Protein AF-A0A6D0I4T7-F1 (afdb_monomer_lite)

pLDDT: mean 87.41, std 8.42, range [62.12, 95.5]

Radius of gyration: 13.62 Å; chains: 1; bounding box: 27×20×37 Å

Secondary structure (DSSP, 8-state):
-EEEEEEEEE-TTS-EEEEEEEE-TTS-EEEEEEEEEEEETTEEEEEEEEEEHHHHHHH-GGGHHHHHHHHHHHHHT-

Organism: Escherichia coli (NCBI:txid562)

Structure (mmCIF, N/CA/C/O backbone):
data_AF-A0A6D0I4T7-F1
#
_entry.id   AF-A0A6D0I4T7-F1
#
loop_
_atom_site.group_PDB
_atom_site.id
_atom_site.type_symbol
_atom_site.label_atom_id
_atom_site.label_alt_id
_atom_site.label_comp_id
_atom_site.label_asym_id
_atom_site.label_entity_id
_atom_site.label_seq_id
_atom_site.pdbx_PDB_ins_code
_atom_site.Cartn_x
_atom_site.Cartn_y
_atom_site.Cartn_z
_atom_site.occupancy
_atom_site.B_iso_or_equiv
_atom_site.auth_seq_id
_atom_site.auth_comp_id
_atom_site.auth_asym_id
_atom_site.auth_atom_id
_atom_site.pdbx_PDB_model_num
ATOM 1 N N . MET A 1 1 ? -15.579 -3.025 -2.814 1.00 69.81 1 MET A N 1
ATOM 2 C CA . MET A 1 1 ? -14.137 -2.692 -2.750 1.00 69.81 1 MET A CA 1
ATOM 3 C C . MET A 1 1 ? -13.916 -1.191 -2.895 1.00 69.81 1 MET A C 1
ATOM 5 O O . MET A 1 1 ? -14.239 -0.634 -3.939 1.00 69.81 1 MET A O 1
ATOM 9 N N . ASN A 1 2 ? -13.383 -0.554 -1.849 1.00 86.69 2 ASN A N 1
ATOM 10 C CA . ASN A 1 2 ? -12.971 0.855 -1.869 1.00 86.69 2 ASN A CA 1
ATOM 11 C C . ASN A 1 2 ? -11.446 0.936 -1.750 1.00 86.69 2 ASN A C 1
ATOM 13 O O . ASN A 1 2 ? -10.863 0.192 -0.966 1.00 86.69 2 ASN A O 1
ATOM 17 N N . SER A 1 3 ? -10.812 1.850 -2.481 1.00 90.50 3 SER A N 1
ATOM 18 C CA . SER A 1 3 ? -9.350 1.973 -2.533 1.00 90.50 3 SER A CA 1
ATOM 19 C C . SER A 1 3 ? -8.911 3.392 -2.188 1.00 90.50 3 SER A C 1
ATOM 21 O O . SER A 1 3 ? -9.461 4.358 -2.716 1.00 90.50 3 SER A O 1
ATOM 23 N N . LYS A 1 4 ? -7.896 3.529 -1.331 1.00 92.56 4 LYS A N 1
ATOM 24 C CA . LYS A 1 4 ? -7.250 4.807 -1.000 1.00 92.56 4 LYS A CA 1
ATOM 25 C C . LYS A 1 4 ? -5.783 4.781 -1.418 1.00 92.56 4 LYS A C 1
ATOM 27 O O . LYS A 1 4 ? -5.090 3.779 -1.273 1.00 92.56 4 LYS A O 1
ATOM 32 N N . GLN A 1 5 ? -5.295 5.895 -1.951 1.00 91.81 5 GLN A N 1
ATOM 33 C CA . GLN A 1 5 ? -3.932 6.001 -2.469 1.00 91.81 5 GLN A CA 1
ATOM 34 C C . GLN A 1 5 ? -2.908 6.174 -1.337 1.00 91.81 5 GLN A C 1
ATOM 36 O O . GLN A 1 5 ? -2.935 7.173 -0.610 1.00 91.81 5 GLN A O 1
ATOM 41 N N . ILE A 1 6 ? -1.961 5.234 -1.240 1.00 89.75 6 ILE A N 1
ATOM 42 C CA . ILE A 1 6 ? -0.773 5.350 -0.379 1.00 89.75 6 ILE A CA 1
ATOM 43 C C . ILE A 1 6 ? 0.301 6.154 -1.113 1.00 89.75 6 ILE A C 1
ATOM 45 O O . ILE A 1 6 ? 0.832 7.122 -0.572 1.00 89.75 6 ILE A O 1
ATOM 49 N N . PHE A 1 7 ? 0.594 5.771 -2.356 1.00 89.44 7 PHE A N 1
ATOM 50 C CA . PHE A 1 7 ? 1.621 6.387 -3.185 1.00 89.44 7 PHE A CA 1
ATOM 51 C C . PHE A 1 7 ? 1.228 6.309 -4.656 1.00 89.44 7 PHE A C 1
ATOM 53 O O . PHE A 1 7 ? 0.681 5.310 -5.114 1.00 89.44 7 PHE A O 1
ATOM 60 N N . TYR A 1 8 ? 1.537 7.357 -5.406 1.00 84.06 8 TYR A N 1
ATOM 61 C CA . TYR A 1 8 ? 1.423 7.348 -6.855 1.00 84.06 8 TYR A CA 1
ATOM 62 C C . TYR A 1 8 ? 2.508 8.248 -7.419 1.00 84.06 8 TYR A C 1
ATOM 64 O O . TYR A 1 8 ? 2.662 9.398 -6.998 1.00 84.06 8 TYR A O 1
ATOM 72 N N . ARG A 1 9 ? 3.270 7.714 -8.364 1.00 82.38 9 ARG A N 1
ATOM 73 C CA . ARG A 1 9 ? 4.289 8.455 -9.086 1.00 82.38 9 ARG A CA 1
ATOM 74 C C . ARG A 1 9 ? 4.178 8.121 -10.556 1.00 82.38 9 ARG A C 1
ATOM 76 O O . ARG A 1 9 ? 4.450 6.997 -10.963 1.00 82.38 9 ARG A O 1
ATOM 83 N N . ASN A 1 10 ? 3.853 9.143 -11.331 1.00 77.75 10 ASN A N 1
ATOM 84 C CA . ASN A 1 10 ? 3.961 9.105 -12.772 1.00 77.75 10 ASN A CA 1
ATOM 85 C C . ASN A 1 10 ? 5.304 9.738 -13.177 1.00 77.75 10 ASN A C 1
ATOM 87 O O . ASN A 1 10 ? 5.604 10.876 -12.803 1.00 77.75 10 ASN A O 1
ATOM 91 N N . THR A 1 11 ? 6.148 8.986 -13.880 1.00 70.44 11 THR A N 1
ATOM 92 C CA . THR A 1 11 ? 7.405 9.488 -14.447 1.00 70.44 11 THR A CA 1
ATOM 93 C C . THR A 1 11 ? 7.266 9.658 -15.958 1.00 70.44 11 THR A C 1
ATOM 95 O O . THR A 1 11 ? 7.811 8.869 -16.722 1.00 70.44 11 THR A O 1
ATOM 98 N N . GLY A 1 12 ? 6.559 10.706 -16.391 1.00 65.12 12 GLY A N 1
ATOM 99 C CA . GLY A 1 12 ? 6.462 11.095 -17.804 1.00 65.12 12 GLY A CA 1
ATOM 100 C C . GLY A 1 12 ? 5.233 10.536 -18.527 1.00 65.12 12 GLY A C 1
ATOM 101 O O . GLY A 1 12 ? 4.164 10.443 -17.946 1.00 65.12 12 GLY A O 1
ATOM 102 N N . HIS A 1 13 ? 5.355 10.229 -19.820 1.00 62.12 13 HIS A N 1
ATOM 103 C CA . HIS A 1 13 ? 4.252 9.651 -20.605 1.00 62.12 13 HIS A CA 1
ATOM 104 C C . HIS A 1 13 ? 4.123 8.131 -20.440 1.00 62.12 13 HIS A C 1
ATOM 106 O O . HIS A 1 13 ? 3.143 7.559 -20.907 1.00 62.12 13 HIS A O 1
ATOM 112 N N . ASP A 1 14 ? 5.093 7.484 -19.787 1.00 66.94 14 ASP A N 1
ATOM 113 C CA . ASP A 1 14 ? 5.388 6.088 -20.104 1.00 66.94 14 ASP A CA 1
ATOM 114 C C . ASP A 1 14 ? 5.410 5.141 -18.907 1.00 66.94 14 ASP A C 1
ATOM 116 O O . ASP A 1 14 ? 5.472 3.943 -19.119 1.00 66.94 14 ASP A O 1
ATOM 120 N N . ASN A 1 15 ? 5.393 5.605 -17.656 1.00 76.56 15 ASN A N 1
ATOM 121 C CA . ASN A 1 15 ? 5.564 4.701 -16.516 1.00 76.56 15 ASN A CA 1
ATOM 122 C C . ASN A 1 15 ? 4.880 5.227 -15.255 1.00 76.56 15 ASN A C 1
ATOM 124 O O . ASN A 1 15 ? 5.133 6.354 -14.817 1.00 76.56 15 ASN A O 1
ATOM 128 N N . GLU A 1 16 ? 4.085 4.367 -14.629 1.00 83.12 16 GLU A N 1
ATOM 129 C CA . GLU A 1 16 ? 3.376 4.655 -13.390 1.00 83.12 16 GLU A CA 1
ATOM 130 C C . GLU A 1 16 ? 3.742 3.630 -12.325 1.00 83.12 16 GLU A C 1
ATOM 132 O O . GLU A 1 16 ? 3.613 2.428 -12.526 1.00 83.12 16 GLU A O 1
ATOM 137 N N . THR A 1 17 ? 4.187 4.110 -11.168 1.00 87.31 17 THR A N 1
ATOM 138 C CA . THR A 1 17 ? 4.334 3.292 -9.964 1.00 87.31 17 THR A CA 1
ATOM 139 C C . THR A 1 17 ? 3.260 3.706 -8.978 1.00 87.31 17 THR A C 1
ATOM 141 O O . THR A 1 17 ? 3.152 4.885 -8.630 1.00 87.31 17 THR A O 1
ATOM 144 N N . TYR A 1 18 ? 2.489 2.741 -8.493 1.00 90.25 18 TYR A N 1
ATOM 145 C CA . TYR A 1 18 ? 1.365 2.999 -7.608 1.00 90.25 18 TYR A CA 1
ATOM 146 C C . TYR A 1 18 ? 1.340 2.039 -6.425 1.00 90.25 18 TYR A C 1
ATOM 148 O O . TYR A 1 18 ? 1.806 0.905 -6.503 1.00 90.25 18 TYR A O 1
ATOM 156 N N . ILE A 1 19 ? 0.784 2.521 -5.317 1.00 93.75 19 ILE A N 1
ATOM 157 C CA . ILE A 1 19 ? 0.520 1.760 -4.102 1.00 93.75 19 ILE A CA 1
ATOM 158 C C . ILE A 1 19 ? -0.839 2.212 -3.566 1.00 93.75 19 ILE A C 1
ATOM 160 O O . ILE A 1 19 ? -1.033 3.389 -3.241 1.00 93.75 19 ILE A O 1
ATOM 164 N N . PHE A 1 20 ? -1.770 1.275 -3.448 1.00 95.06 20 PHE A N 1
ATOM 165 C CA . PHE A 1 20 ? -3.115 1.494 -2.931 1.00 95.06 20 PHE A CA 1
ATOM 166 C C . PHE A 1 20 ? -3.374 0.639 -1.696 1.00 95.06 20 PHE A C 1
ATOM 168 O O . PHE A 1 20 ? -2.895 -0.488 -1.593 1.00 95.06 20 PHE A O 1
ATOM 175 N N . LEU A 1 21 ? -4.149 1.196 -0.771 1.00 95.50 21 LEU A N 1
ATOM 176 C CA . LEU A 1 21 ? -4.785 0.484 0.323 1.00 95.50 21 LEU A CA 1
ATOM 177 C C . LEU A 1 21 ? -6.212 0.142 -0.104 1.00 95.50 21 LEU A C 1
ATOM 179 O O . LEU A 1 21 ? -7.031 1.046 -0.276 1.00 95.50 21 LEU A O 1
ATOM 183 N N . ASP A 1 22 ? -6.511 -1.141 -0.241 1.00 94.44 22 ASP A N 1
ATOM 184 C CA . ASP A 1 22 ? -7.839 -1.621 -0.602 1.00 94.44 22 ASP A CA 1
ATOM 185 C C . ASP A 1 22 ? -8.570 -2.118 0.658 1.00 94.44 22 ASP A C 1
ATOM 187 O O . ASP A 1 22 ? -8.048 -2.951 1.404 1.00 94.44 22 ASP A O 1
ATOM 191 N N . LYS A 1 23 ? -9.791 -1.616 0.885 1.00 93.12 23 LYS A N 1
ATOM 192 C CA . LYS A 1 23 ? -10.752 -2.144 1.863 1.00 93.12 23 LYS A CA 1
ATOM 193 C C . LYS A 1 23 ? -11.592 -3.222 1.182 1.00 93.12 23 LYS A C 1
ATOM 195 O O . LYS A 1 23 ? -12.354 -2.940 0.245 1.00 93.12 23 LYS A O 1
ATOM 200 N N . LEU A 1 24 ? -11.427 -4.455 1.650 1.00 91.56 24 LEU A N 1
ATOM 201 C CA . LEU A 1 24 ? -12.175 -5.617 1.189 1.00 91.56 24 LEU A CA 1
ATOM 202 C C . LEU A 1 24 ? -13.579 -5.634 1.798 1.00 91.56 24 LEU A C 1
ATOM 204 O O . LEU A 1 24 ? -13.828 -5.074 2.866 1.00 91.56 24 LEU A O 1
ATOM 208 N N . ASP A 1 25 ? -14.504 -6.320 1.131 1.00 87.88 25 ASP A N 1
ATOM 209 C CA . ASP A 1 25 ? -15.913 -6.354 1.546 1.00 87.88 25 ASP A CA 1
ATOM 210 C C . ASP A 1 25 ? -16.122 -7.102 2.882 1.00 87.88 25 ASP A C 1
ATOM 212 O O . ASP A 1 25 ? -17.147 -6.942 3.537 1.00 87.88 25 ASP A O 1
ATOM 216 N N . ASN A 1 26 ? -15.129 -7.883 3.324 1.00 87.88 26 ASN A N 1
ATOM 217 C CA . ASN A 1 26 ? -15.095 -8.534 4.638 1.00 87.88 26 ASN A CA 1
ATOM 218 C C . ASN A 1 26 ? -14.555 -7.623 5.767 1.00 87.88 26 ASN A C 1
ATOM 220 O O . ASN A 1 26 ? -14.393 -8.093 6.890 1.00 87.88 26 ASN A O 1
ATOM 224 N N . GLY A 1 27 ? -14.233 -6.356 5.473 1.00 85.62 27 GLY A N 1
ATOM 225 C CA . GLY A 1 27 ? -13.680 -5.388 6.428 1.00 85.62 27 GLY A CA 1
ATOM 226 C C . GLY A 1 27 ? -12.163 -5.465 6.629 1.00 85.62 27 GLY A C 1
ATOM 227 O O . GLY A 1 27 ? -11.618 -4.689 7.406 1.00 85.62 27 GLY A O 1
ATOM 228 N N . SER A 1 28 ? -11.468 -6.372 5.937 1.00 91.12 28 SER A N 1
ATOM 229 C CA . SER A 1 28 ? -10.003 -6.454 5.984 1.00 91.12 28 SER A CA 1
ATOM 230 C C . SER A 1 28 ? -9.330 -5.509 4.984 1.00 91.12 28 SER A C 1
ATOM 232 O O . SER A 1 28 ? -9.956 -5.010 4.045 1.00 91.12 28 SER A O 1
ATOM 234 N N . TYR A 1 29 ? -8.037 -5.269 5.199 1.00 93.56 29 TYR A N 1
ATOM 235 C CA . TYR A 1 29 ? -7.222 -4.360 4.402 1.00 93.56 29 TYR A CA 1
ATOM 236 C C . TYR A 1 29 ? -6.103 -5.114 3.690 1.00 93.56 29 TYR A C 1
ATOM 238 O O . TYR A 1 29 ? -5.421 -5.946 4.294 1.00 93.56 29 TYR A O 1
ATOM 246 N N . GLN A 1 30 ? -5.869 -4.772 2.428 1.00 95.50 30 GLN A N 1
ATOM 247 C CA . GLN A 1 30 ? -4.736 -5.267 1.648 1.00 95.50 30 GLN A CA 1
ATOM 248 C C . GLN A 1 30 ? -4.022 -4.109 0.953 1.00 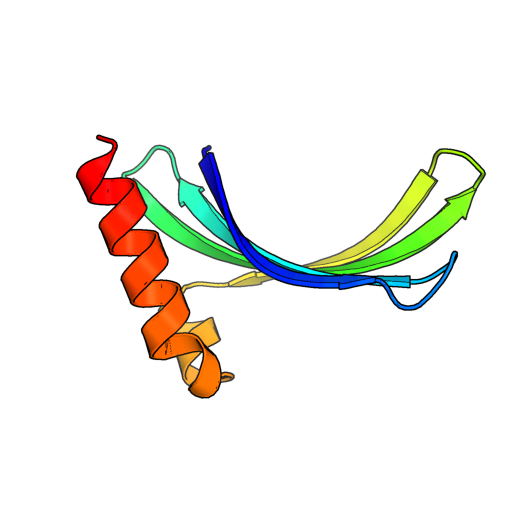95.50 30 GLN A C 1
ATOM 250 O O . GLN A 1 30 ? -4.619 -3.061 0.694 1.00 95.50 30 GLN A O 1
ATOM 255 N N . VAL A 1 31 ? -2.744 -4.301 0.641 1.00 94.81 31 VAL A N 1
ATOM 256 C CA . VAL A 1 31 ? -1.961 -3.341 -0.133 1.00 94.81 31 VAL A CA 1
ATOM 257 C C . VAL A 1 31 ? -1.715 -3.905 -1.519 1.00 94.81 31 VAL A C 1
ATOM 259 O O . VAL A 1 31 ? -1.198 -5.012 -1.672 1.00 94.81 31 VAL A O 1
ATOM 262 N N . ARG A 1 32 ? -2.070 -3.112 -2.526 1.00 94.00 32 ARG A N 1
ATOM 263 C CA . ARG A 1 32 ? -1.816 -3.398 -3.933 1.00 94.00 32 ARG A CA 1
ATOM 264 C C . ARG A 1 32 ? -0.771 -2.428 -4.450 1.00 94.00 32 ARG A C 1
ATOM 266 O O . ARG A 1 32 ? -1.018 -1.223 -4.515 1.00 94.00 32 ARG A O 1
ATOM 273 N N . ALA A 1 33 ? 0.397 -2.953 -4.786 1.00 91.69 33 ALA A N 1
ATOM 274 C CA . ALA A 1 33 ? 1.513 -2.187 -5.316 1.00 91.69 33 ALA A CA 1
ATOM 275 C C . ALA A 1 33 ? 1.854 -2.696 -6.710 1.00 91.69 33 ALA A C 1
ATOM 277 O O . ALA A 1 33 ? 1.894 -3.902 -6.937 1.00 91.69 33 ALA A O 1
ATOM 278 N N . GLY A 1 34 ? 2.116 -1.791 -7.641 1.00 89.75 34 GLY A N 1
ATOM 279 C CA . GLY A 1 34 ? 2.415 -2.191 -9.002 1.00 89.75 34 GLY A CA 1
ATOM 280 C C . GLY A 1 34 ? 3.168 -1.138 -9.779 1.00 89.75 34 GLY A C 1
ATOM 281 O O . GLY A 1 34 ? 3.312 0.019 -9.365 1.00 89.75 34 GLY A O 1
ATOM 282 N N . HIS A 1 35 ? 3.656 -1.584 -10.924 1.00 87.19 35 HIS A N 1
ATOM 283 C CA . HIS A 1 35 ? 4.224 -0.730 -11.944 1.00 87.19 35 HIS A CA 1
ATOM 284 C C . HIS A 1 35 ? 3.515 -1.010 -13.257 1.00 87.19 35 HIS A C 1
ATOM 286 O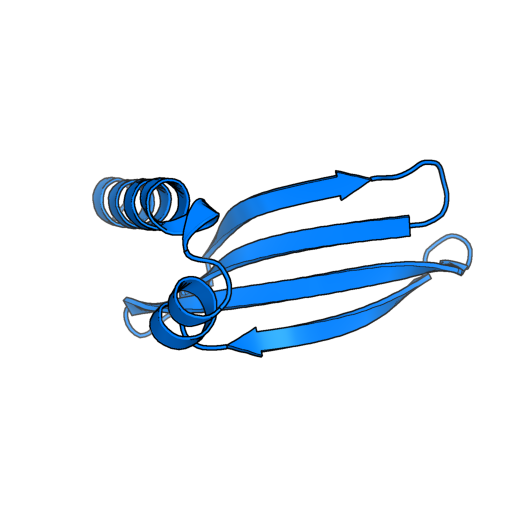 O . HIS A 1 35 ? 3.405 -2.168 -13.643 1.00 87.19 35 HIS A O 1
ATOM 292 N N . SER A 1 36 ? 3.049 0.028 -13.939 1.00 83.69 36 SER A N 1
ATOM 293 C CA . SER A 1 36 ? 2.400 -0.092 -15.240 1.00 83.69 36 SER A CA 1
ATOM 294 C C . SER A 1 36 ? 3.062 0.801 -16.278 1.00 83.69 36 SER A C 1
ATOM 296 O O . SER A 1 36 ? 3.377 1.959 -16.004 1.00 83.69 36 SER A O 1
ATOM 298 N N . SER A 1 37 ? 3.195 0.264 -17.486 1.00 82.00 37 SER A N 1
ATOM 299 C CA . SER A 1 37 ? 3.711 0.944 -18.672 1.00 82.00 37 SER A CA 1
ATOM 300 C C . SER A 1 37 ? 2.663 0.878 -19.797 1.00 82.00 37 SER A C 1
ATOM 302 O O . SER A 1 37 ? 1.973 -0.142 -19.935 1.00 82.00 37 SER A O 1
ATOM 304 N N . PRO A 1 38 ? 2.512 1.923 -20.628 1.00 81.38 38 PRO A N 1
ATOM 305 C CA . PRO A 1 38 ? 1.608 1.907 -21.758 1.00 81.38 38 PRO A CA 1
ATO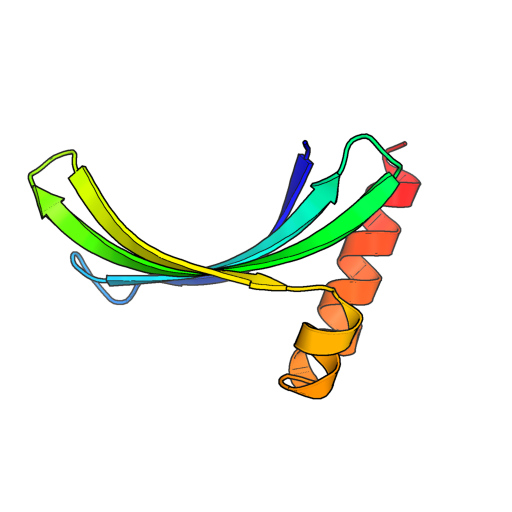M 306 C C . PRO A 1 38 ? 2.180 0.983 -22.833 1.00 81.38 38 PRO A C 1
A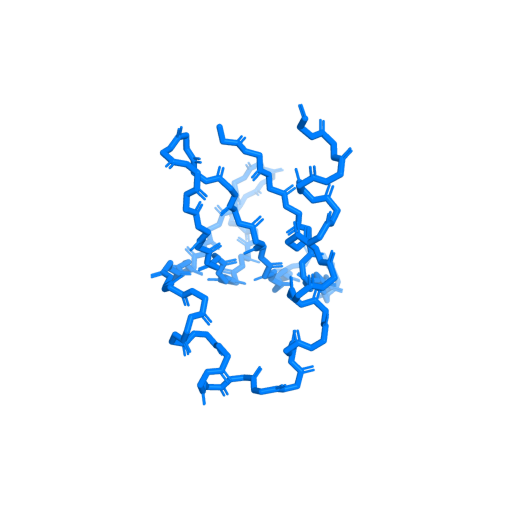TOM 308 O O . PRO A 1 38 ? 3.321 1.125 -23.269 1.00 81.38 38 PRO A O 1
ATOM 311 N N . VAL A 1 39 ? 1.372 0.029 -23.282 1.00 80.88 39 VAL A N 1
ATOM 312 C CA . VAL A 1 39 ? 1.694 -0.824 -24.437 1.00 80.88 39 VAL A CA 1
ATOM 313 C C . VAL A 1 39 ? 0.931 -0.390 -25.688 1.00 80.88 39 VAL A C 1
ATOM 315 O O . VAL A 1 39 ? 1.352 -0.700 -26.801 1.00 80.88 39 VAL A O 1
ATOM 318 N N . SER A 1 40 ? -0.170 0.356 -25.534 1.00 79.69 40 SER A N 1
ATOM 319 C CA . SER A 1 40 ? -0.899 0.993 -26.634 1.00 79.69 40 SER A CA 1
ATOM 320 C C . SER A 1 40 ? -1.686 2.224 -26.156 1.00 79.69 40 SER A C 1
ATOM 322 O O . SER A 1 40 ? -1.714 2.527 -24.967 1.00 79.69 40 SER A O 1
ATOM 324 N N . HIS A 1 41 ? -2.361 2.924 -27.077 1.00 70.06 41 HIS A N 1
ATOM 325 C CA . HIS A 1 41 ? -3.109 4.168 -26.817 1.00 70.06 41 HIS A CA 1
ATOM 326 C C . HIS A 1 41 ? -4.180 4.051 -25.706 1.00 70.06 41 HIS A C 1
ATOM 328 O O . HIS A 1 41 ? -4.597 5.069 -25.162 1.00 70.06 41 HIS A O 1
ATOM 334 N N . PHE A 1 42 ? -4.618 2.830 -25.369 1.00 76.75 42 PHE A N 1
ATOM 335 C CA . PHE A 1 42 ? -5.591 2.551 -24.301 1.00 76.75 42 PHE A CA 1
ATOM 336 C C . PHE A 1 42 ? -5.237 1.329 -23.442 1.00 76.75 42 PHE A C 1
ATOM 338 O O . PHE A 1 42 ? -6.026 0.937 -22.585 1.00 76.75 42 PHE A O 1
ATOM 345 N N . GLU A 1 43 ? -4.082 0.703 -23.665 1.00 77.00 43 GLU A N 1
ATOM 346 C CA . GLU A 1 43 ? -3.692 -0.514 -22.956 1.00 77.00 43 GLU A CA 1
ATOM 347 C C . GLU A 1 43 ? -2.429 -0.252 -22.151 1.00 77.00 43 GLU A C 1
ATOM 349 O O . GLU A 1 43 ? -1.402 0.173 -22.685 1.00 77.00 43 GLU A O 1
ATOM 354 N N . TRP A 1 44 ? -2.520 -0.547 -20.862 1.00 79.56 44 TRP A N 1
ATOM 355 C CA . TRP A 1 44 ? -1.414 -0.503 -19.925 1.00 79.56 44 TRP A CA 1
ATOM 356 C C . TRP A 1 44 ? -1.156 -1.924 -19.448 1.00 79.56 44 TRP A C 1
ATOM 358 O O . TRP A 1 44 ? -2.095 -2.640 -19.096 1.00 79.56 44 TRP A O 1
ATOM 368 N N . LYS A 1 45 ? 0.109 -2.341 -19.457 1.00 79.38 45 LYS A N 1
ATOM 369 C CA . LYS A 1 45 ? 0.534 -3.611 -18.866 1.00 79.38 45 LYS A CA 1
ATOM 370 C C . LYS A 1 45 ? 1.485 -3.335 -17.733 1.00 79.38 45 LYS A C 1
ATOM 372 O O . LYS A 1 45 ? 2.282 -2.404 -17.785 1.00 79.38 45 LYS A O 1
ATOM 377 N N . GLY A 1 46 ? 1.383 -4.154 -16.710 1.00 81.06 46 GLY A N 1
ATOM 378 C CA . GLY A 1 46 ? 2.147 -3.968 -15.505 1.00 81.06 46 GLY A CA 1
ATOM 379 C C . GLY A 1 46 ? 2.129 -5.212 -14.656 1.00 81.06 46 GLY A C 1
ATOM 380 O O . GLY A 1 46 ? 1.230 -6.044 -14.784 1.00 81.06 46 GLY A O 1
ATOM 381 N N . ASP A 1 47 ? 3.125 -5.295 -13.794 1.00 85.06 47 ASP A N 1
ATOM 382 C CA . ASP A 1 47 ? 3.146 -6.264 -12.718 1.00 85.06 47 ASP A CA 1
ATOM 383 C C . ASP A 1 47 ? 2.500 -5.613 -11.497 1.00 85.06 47 ASP A C 1
ATOM 385 O O . ASP A 1 47 ? 2.853 -4.494 -11.102 1.00 85.06 47 ASP A O 1
ATOM 389 N N . GLU A 1 48 ? 1.535 -6.314 -10.910 1.00 89.69 48 GLU A N 1
ATOM 390 C CA . GLU A 1 48 ? 0.939 -5.945 -9.634 1.00 89.69 48 GLU A CA 1
ATOM 391 C C . GLU A 1 48 ? 1.166 -7.054 -8.612 1.00 89.69 48 GLU A C 1
ATOM 393 O O . GLU A 1 48 ? 1.068 -8.246 -8.908 1.00 89.69 48 GLU A O 1
ATOM 398 N N . THR A 1 49 ? 1.450 -6.635 -7.387 1.00 92.31 49 THR A N 1
ATOM 399 C CA . THR A 1 49 ? 1.571 -7.504 -6.227 1.00 92.31 49 THR A CA 1
ATOM 400 C C . THR A 1 49 ? 0.528 -7.080 -5.212 1.00 92.31 49 THR A C 1
ATOM 402 O O . THR A 1 49 ? 0.420 -5.903 -4.852 1.00 92.31 49 THR A O 1
ATOM 405 N N . ILE A 1 50 ? -0.232 -8.060 -4.738 1.00 94.06 50 ILE A N 1
ATOM 406 C CA . ILE A 1 50 ? -1.179 -7.897 -3.642 1.00 94.06 50 ILE A CA 1
ATOM 407 C C . ILE A 1 50 ? -0.593 -8.610 -2.434 1.00 94.06 50 ILE A C 1
ATOM 409 O O . ILE A 1 50 ? -0.205 -9.773 -2.517 1.00 94.06 50 ILE A O 1
ATOM 413 N N . GLN A 1 51 ? -0.526 -7.900 -1.318 1.00 94.44 51 GLN A N 1
ATOM 414 C CA . GLN A 1 51 ? 0.013 -8.409 -0.065 1.00 94.44 51 GLN A CA 1
ATOM 415 C C . GLN A 1 51 ? -0.769 -7.843 1.116 1.00 94.44 51 GLN A C 1
ATOM 417 O O . GLN A 1 51 ? -1.480 -6.838 0.998 1.00 94.44 51 GLN A O 1
ATOM 422 N N . THR A 1 52 ? -0.654 -8.488 2.271 1.00 95.19 52 THR A N 1
ATOM 423 C CA . THR A 1 52 ? -1.276 -7.975 3.493 1.00 95.19 52 THR A CA 1
ATOM 424 C C . THR A 1 52 ? -0.626 -6.657 3.919 1.00 95.19 52 THR A C 1
ATOM 426 O O . THR A 1 52 ? 0.524 -6.356 3.577 1.00 95.19 52 THR A O 1
ATOM 429 N N . VAL A 1 53 ? -1.360 -5.854 4.695 1.00 93.94 53 VAL A N 1
ATOM 430 C CA . VAL A 1 53 ? -0.812 -4.620 5.281 1.00 93.94 53 VAL A CA 1
ATOM 431 C C . VAL A 1 53 ? 0.435 -4.918 6.118 1.00 93.94 53 VAL A C 1
ATOM 433 O O . VAL A 1 53 ? 1.420 -4.190 6.025 1.00 93.94 53 VAL A O 1
ATOM 436 N N . GLU A 1 54 ? 0.426 -6.008 6.885 1.00 93.44 54 GLU A N 1
ATOM 437 C CA . GLU A 1 54 ? 1.551 -6.415 7.733 1.00 93.44 54 GLU A CA 1
ATOM 438 C C . GLU A 1 54 ? 2.804 -6.735 6.907 1.00 93.44 54 GLU A C 1
ATOM 440 O O . GLU A 1 54 ? 3.880 -6.211 7.193 1.00 93.44 54 GLU A O 1
ATOM 445 N N . GLU A 1 55 ? 2.671 -7.517 5.832 1.00 94.19 55 GLU A N 1
ATOM 446 C CA . GLU A 1 55 ? 3.785 -7.830 4.925 1.00 94.19 55 GLU A CA 1
ATOM 447 C C . GLU A 1 55 ? 4.330 -6.574 4.230 1.00 94.19 55 GLU A C 1
ATOM 449 O O . GLU A 1 55 ? 5.546 -6.409 4.071 1.00 94.19 55 GLU A O 1
ATOM 454 N N . PHE A 1 56 ? 3.437 -5.666 3.820 1.00 94.50 56 PHE A N 1
ATOM 455 C CA . PHE A 1 56 ? 3.820 -4.405 3.188 1.00 94.50 56 PHE A CA 1
ATOM 456 C C . PHE A 1 56 ? 4.600 -3.497 4.124 1.00 94.50 56 PHE A C 1
ATOM 458 O O . PHE A 1 56 ? 5.663 -3.007 3.738 1.00 94.50 56 PHE A O 1
ATOM 465 N N . LEU A 1 57 ? 4.113 -3.304 5.347 1.00 94.25 57 LEU A N 1
ATOM 466 C CA . LEU A 1 57 ? 4.771 -2.463 6.341 1.00 94.25 57 LEU A CA 1
ATOM 467 C C . LEU A 1 57 ? 6.062 -3.094 6.868 1.00 94.25 57 LEU A C 1
ATOM 469 O O . LEU A 1 57 ? 7.020 -2.368 7.125 1.00 94.25 57 LEU A O 1
ATOM 473 N N . GLY A 1 58 ? 6.132 -4.427 6.943 1.00 94.44 58 GLY A N 1
ATOM 474 C CA . GLY A 1 58 ? 7.364 -5.142 7.275 1.00 94.44 58 GLY A CA 1
ATOM 475 C C . GLY A 1 58 ? 8.494 -4.867 6.277 1.00 94.44 58 GLY A C 1
ATOM 476 O O . GLY A 1 58 ? 9.648 -4.724 6.676 1.00 94.44 58 GLY A O 1
ATOM 477 N N . SER A 1 59 ? 8.159 -4.727 4.991 1.00 92.31 59 SER A N 1
ATOM 478 C CA . SER A 1 59 ? 9.132 -4.418 3.931 1.00 92.31 59 SER A CA 1
ATOM 479 C C . SER A 1 59 ? 9.306 -2.914 3.681 1.00 92.31 59 SER A C 1
ATOM 481 O O . SER A 1 59 ? 10.355 -2.486 3.204 1.00 92.31 59 SER A O 1
ATOM 483 N N . ASN A 1 60 ? 8.295 -2.099 3.998 1.00 91.69 60 ASN A N 1
ATOM 484 C CA . ASN A 1 60 ? 8.262 -0.663 3.719 1.00 91.69 60 ASN A CA 1
ATOM 485 C C . ASN A 1 60 ? 7.783 0.144 4.943 1.00 91.69 60 ASN A C 1
ATOM 487 O O . ASN A 1 60 ? 6.734 0.801 4.895 1.00 91.69 60 ASN A O 1
ATOM 491 N N . PRO A 1 61 ? 8.556 0.153 6.043 1.00 92.44 61 PRO A N 1
ATOM 492 C CA . PRO A 1 61 ? 8.135 0.771 7.301 1.00 92.44 61 PRO A CA 1
ATOM 493 C C . PRO A 1 61 ? 7.903 2.285 7.187 1.00 92.44 61 PRO A C 1
ATOM 495 O O . PRO A 1 61 ? 7.166 2.855 7.990 1.00 92.44 61 PRO A O 1
ATOM 498 N N . SER A 1 62 ? 8.460 2.947 6.167 1.00 93.31 62 SER A N 1
ATOM 499 C CA . SER A 1 62 ? 8.249 4.375 5.891 1.00 93.31 62 SER A CA 1
ATOM 500 C C . SER A 1 62 ? 6.796 4.746 5.587 1.00 93.31 62 SER A C 1
ATOM 502 O O . SER A 1 62 ? 6.429 5.906 5.736 1.00 93.31 62 SER A O 1
ATOM 504 N N . TYR A 1 63 ? 5.962 3.793 5.159 1.00 93.00 63 TYR A N 1
ATOM 505 C CA . TYR A 1 63 ? 4.548 4.049 4.867 1.00 93.00 63 TYR A CA 1
ATOM 506 C C . TYR A 1 63 ? 3.622 3.788 6.059 1.00 93.00 63 TYR A C 1
ATOM 508 O O . TYR A 1 63 ? 2.418 3.990 5.924 1.00 93.00 63 TYR A O 1
ATOM 516 N N . THR A 1 64 ? 4.154 3.380 7.218 1.00 93.00 64 THR A N 1
ATOM 517 C CA . THR A 1 64 ? 3.370 3.001 8.409 1.00 93.00 64 THR A CA 1
ATOM 518 C C . THR A 1 64 ? 2.368 4.079 8.807 1.00 93.00 64 THR A C 1
ATOM 520 O O . THR A 1 64 ? 1.165 3.821 8.809 1.00 93.00 64 THR A O 1
ATOM 523 N N . GLU A 1 65 ? 2.826 5.309 9.061 1.00 94.00 65 GLU A N 1
ATOM 524 C CA . GLU A 1 65 ? 1.928 6.412 9.436 1.00 94.00 65 GLU A CA 1
ATOM 525 C C . GLU A 1 65 ? 0.855 6.664 8.376 1.00 94.00 65 GLU A C 1
ATOM 527 O O . GLU A 1 65 ? -0.325 6.799 8.701 1.00 94.00 65 GLU A O 1
ATOM 532 N N . ARG A 1 66 ? 1.245 6.666 7.095 1.00 94.00 66 ARG A N 1
ATOM 533 C CA . ARG A 1 66 ? 0.316 6.921 5.995 1.00 94.00 66 ARG A CA 1
ATOM 534 C C . ARG A 1 66 ? -0.756 5.840 5.902 1.00 94.00 66 ARG A C 1
ATOM 536 O O . ARG A 1 66 ? -1.926 6.169 5.750 1.00 94.00 66 ARG A O 1
ATOM 543 N N . VAL A 1 67 ? -0.383 4.567 6.007 1.00 93.44 67 VAL A N 1
ATOM 544 C CA . VAL A 1 67 ? -1.332 3.448 5.957 1.00 93.44 67 VAL A CA 1
ATOM 545 C C . VAL A 1 67 ? -2.308 3.509 7.132 1.00 93.44 67 VAL A C 1
ATOM 547 O O . VAL A 1 67 ? -3.514 3.417 6.915 1.00 93.44 67 VAL A O 1
ATOM 550 N N . HIS A 1 68 ? -1.828 3.747 8.356 1.00 93.75 68 HIS A N 1
ATOM 551 C CA . HIS A 1 68 ? -2.705 3.877 9.526 1.00 93.75 68 HIS A CA 1
ATOM 552 C C . HIS A 1 68 ? -3.659 5.074 9.432 1.00 93.75 68 HIS A C 1
ATOM 554 O O . HIS A 1 68 ? -4.820 4.968 9.839 1.00 93.75 68 HIS A O 1
ATOM 560 N N . GLN A 1 69 ? -3.205 6.190 8.854 1.00 94.56 69 GLN A N 1
ATOM 561 C CA . GLN A 1 69 ? -4.068 7.333 8.566 1.00 94.56 69 GLN A CA 1
ATOM 562 C C . GLN A 1 69 ? -5.197 6.936 7.605 1.00 94.56 69 GLN A C 1
ATOM 564 O O . GLN A 1 69 ? -6.360 7.196 7.893 1.00 94.56 69 GLN A O 1
ATOM 569 N N . LEU A 1 70 ? -4.874 6.263 6.497 1.00 93.69 70 LEU A N 1
ATOM 570 C CA . LEU A 1 70 ? -5.868 5.849 5.502 1.00 93.69 70 LEU A CA 1
ATOM 571 C C . LEU A 1 70 ? -6.874 4.829 6.053 1.00 93.69 70 LEU A C 1
ATOM 573 O O . LEU A 1 70 ? -8.052 4.897 5.710 1.00 93.69 70 LEU A O 1
ATOM 577 N N . ILE A 1 71 ? -6.431 3.912 6.918 1.00 92.94 71 ILE A N 1
ATOM 578 C CA . ILE A 1 71 ? -7.328 2.998 7.642 1.00 92.94 71 ILE A CA 1
ATOM 579 C C . ILE A 1 71 ? -8.292 3.807 8.515 1.00 92.94 71 ILE A C 1
ATOM 581 O O . ILE A 1 71 ? -9.499 3.608 8.439 1.00 92.94 71 ILE A O 1
ATOM 585 N N . SER A 1 72 ? -7.782 4.769 9.287 1.00 93.38 72 SER A N 1
ATOM 586 C CA . SER A 1 72 ? -8.626 5.628 10.131 1.00 93.38 72 SER A CA 1
ATOM 587 C C . SER A 1 72 ? -9.661 6.406 9.314 1.00 93.38 72 SER A C 1
ATOM 589 O O . SER A 1 72 ? -10.808 6.523 9.731 1.00 93.38 72 SER A O 1
ATOM 591 N N . GLU A 1 73 ? -9.286 6.905 8.133 1.00 92.88 73 GLU A N 1
ATOM 592 C CA . GLU A 1 73 ? -10.227 7.557 7.215 1.00 92.88 73 GLU A CA 1
ATOM 593 C C . GLU A 1 73 ? -11.321 6.592 6.734 1.00 92.88 73 GLU A C 1
ATOM 595 O O . GLU A 1 73 ? -12.492 6.956 6.723 1.00 92.88 73 GLU A O 1
ATOM 600 N N . PHE A 1 74 ? -10.967 5.354 6.374 1.00 91.44 74 PHE A N 1
ATOM 601 C CA . PHE A 1 74 ? -11.947 4.340 5.972 1.00 91.44 74 PHE A CA 1
ATOM 602 C C . PHE A 1 74 ? -12.941 3.975 7.077 1.00 91.44 74 PHE A C 1
ATOM 604 O O . PHE A 1 74 ? -14.091 3.649 6.774 1.00 91.44 74 PHE A O 1
ATOM 611 N N . GLU A 1 75 ? -12.496 3.975 8.332 1.00 88.81 75 GLU A N 1
ATOM 612 C CA . GLU A 1 75 ? -13.354 3.723 9.493 1.00 88.81 75 GLU A CA 1
ATOM 613 C C . GLU A 1 75 ? -14.226 4.937 9.838 1.00 88.81 75 GLU A C 1
ATOM 615 O O . GLU A 1 75 ? -15.355 4.767 10.277 1.00 88.81 75 GLU A O 1
ATOM 620 N N . ALA A 1 76 ? -13.745 6.161 9.605 1.00 90.00 76 ALA A N 1
ATOM 621 C CA . ALA A 1 76 ? -14.526 7.381 9.822 1.00 90.00 76 ALA A CA 1
ATOM 622 C C . ALA A 1 76 ? -15.615 7.613 8.753 1.00 90.00 76 ALA A C 1
ATOM 624 O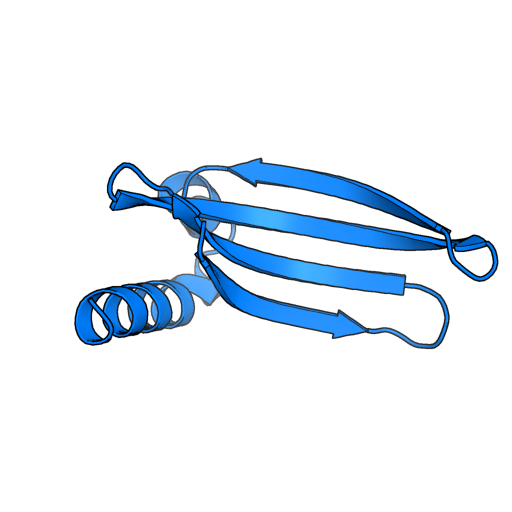 O . ALA A 1 76 ? -16.573 8.343 9.000 1.00 90.00 76 ALA A O 1
ATOM 625 N N . GLU A 1 77 ? -15.447 7.030 7.563 1.00 80.69 77 GLU A N 1
ATOM 626 C CA . GLU A 1 77 ? -16.397 7.094 6.443 1.00 80.69 77 GLU A CA 1
ATOM 627 C C . GLU A 1 77 ? -17.473 5.985 6.476 1.00 80.69 77 GLU A C 1
ATOM 629 O O . GLU A 1 77 ? -18.400 6.036 5.666 1.00 80.69 77 GLU A O 1
ATOM 634 N N . SER A 1 78 ? -17.342 4.979 7.358 1.00 62.72 78 SER A N 1
ATOM 635 C CA . SER A 1 78 ? -18.303 3.863 7.518 1.00 62.72 78 SER A CA 1
ATOM 636 C C . SER A 1 78 ? -19.357 4.158 8.582 1.00 62.72 78 SER A C 1
ATOM 638 O O . SER A 1 78 ? -20.518 3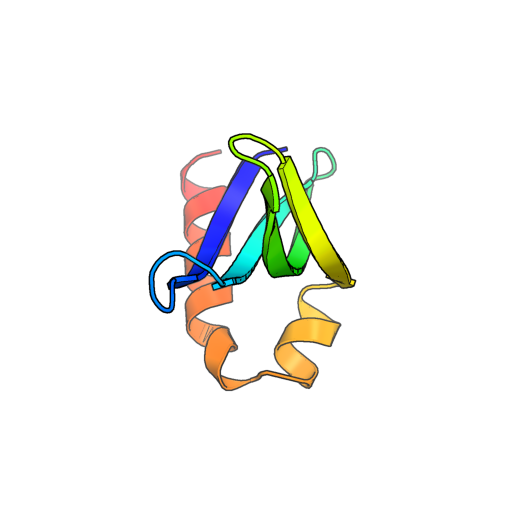.744 8.361 1.00 62.72 78 SER A O 1
#

Sequence (78 aa):
MNSKQIFYRNTGHDNETYIFLDKLDNGSYQVRAGHSSPVSHFEWKGDETIQTVEEFLGSNPSYTERVHQLISEFEAES

Foldseek 3Di:
DDKDWLDWDDDPPFKIWGWIWDQDPVRFIKIKTKMWTDPDPPDIDIDIDIGHPVVVCVVVVVSVVVNVVVSVVVVVVD